Protein AF-A0A376KHL1-F1 (afdb_monomer)

Secondary structure (DSSP, 8-state):
----EEEEEETTEEEEEETT-S--HHHHHHHHH--S-S--GGG-HHHHHHHHHHHHHHHHHHHHTT-S-HHHHHHHHHHHHHHHH-SS---------------------------------

Foldseek 3Di:
DPQDWDWDADPVGIDTDGPPAPDDPVVVVCLVPPPPDPDDPQNVLVSVLVVLVVVLVVLVVCCVVVVDPVVVSVVSNVVSVVSNPDSGDPDNRPNPPDPDDDDDDDDDDDPDDDDDDDDDD

Structure (mmCIF, N/CA/C/O backbone):
data_AF-A0A376KHL1-F1
#
_entry.id   AF-A0A376KHL1-F1
#
loop_
_atom_site.group_PDB
_atom_site.id
_atom_site.type_symbol
_atom_site.label_atom_id
_atom_site.label_alt_id
_atom_site.label_comp_id
_atom_site.label_asym_id
_atom_site.label_entity_id
_atom_site.label_seq_id
_atom_site.pdbx_PDB_ins_code
_atom_site.Cartn_x
_atom_site.Cartn_y
_atom_site.Cartn_z
_atom_site.occupancy
_atom_site.B_iso_or_equiv
_atom_site.auth_seq_id
_atom_site.auth_comp_id
_atom_site.auth_asym_id
_atom_site.auth_atom_id
_atom_site.pdbx_PDB_model_num
ATOM 1 N N . MET A 1 1 ? -0.447 -23.351 -14.006 1.00 44.47 1 MET A N 1
ATOM 2 C CA . MET A 1 1 ? -0.531 -22.051 -13.313 1.00 44.47 1 MET A CA 1
ATOM 3 C C . MET A 1 1 ? -1.716 -21.318 -13.905 1.00 44.47 1 MET A C 1
ATOM 5 O O . MET A 1 1 ? -1.595 -20.758 -14.986 1.00 44.47 1 MET A O 1
ATOM 9 N N . SER A 1 2 ? -2.894 -21.454 -13.304 1.00 42.69 2 SER A N 1
ATOM 10 C CA . SER A 1 2 ? -4.090 -20.726 -13.727 1.00 42.69 2 SER A CA 1
ATOM 11 C C . SER A 1 2 ? -3.794 -19.241 -13.527 1.00 42.69 2 SER A C 1
ATOM 13 O O . SER A 1 2 ? -3.726 -18.783 -12.390 1.00 42.69 2 SER A O 1
ATOM 15 N N . ASN A 1 3 ? -3.513 -18.522 -14.617 1.00 63.12 3 ASN A N 1
ATOM 16 C CA . ASN A 1 3 ? -3.251 -17.083 -14.606 1.00 63.12 3 ASN A CA 1
ATOM 17 C C . ASN A 1 3 ? -4.553 -16.364 -14.250 1.00 63.12 3 ASN A C 1
ATOM 19 O O . ASN A 1 3 ? -5.278 -15.907 -15.129 1.00 63.12 3 ASN A O 1
ATOM 23 N N . ASN A 1 4 ? -4.881 -16.331 -12.963 1.00 85.75 4 ASN A N 1
ATOM 24 C CA . ASN A 1 4 ? -6.002 -15.557 -12.479 1.00 85.75 4 ASN A CA 1
ATOM 25 C C . ASN A 1 4 ? -5.619 -14.080 -12.618 1.00 85.75 4 ASN A C 1
ATOM 27 O O . ASN A 1 4 ? -4.607 -13.639 -12.069 1.00 85.75 4 ASN A O 1
ATOM 31 N N . ILE A 1 5 ? -6.381 -13.354 -13.424 1.00 89.44 5 ILE A N 1
ATOM 32 C CA . ILE A 1 5 ? -6.162 -11.946 -13.740 1.00 89.44 5 ILE A CA 1
ATOM 33 C C . ILE A 1 5 ? -7.349 -11.147 -13.223 1.00 89.44 5 ILE A C 1
ATOM 35 O O . ILE A 1 5 ? -8.494 -11.589 -13.292 1.00 89.44 5 ILE A O 1
ATOM 39 N N . ARG A 1 6 ? -7.072 -9.956 -12.706 1.00 93.44 6 ARG A N 1
ATOM 40 C CA . ARG A 1 6 ? -8.075 -8.970 -12.311 1.00 93.44 6 ARG A CA 1
ATOM 41 C C . ARG A 1 6 ? -7.911 -7.734 -13.182 1.00 93.44 6 ARG A C 1
ATOM 43 O O . ARG A 1 6 ? -6.789 -7.300 -13.440 1.00 93.44 6 ARG A O 1
ATOM 50 N N . ILE A 1 7 ? -9.022 -7.189 -13.658 1.00 93.19 7 ILE A N 1
ATOM 51 C CA . ILE A 1 7 ? -9.017 -5.980 -14.481 1.00 93.19 7 ILE A CA 1
ATOM 52 C C . ILE A 1 7 ? -9.132 -4.781 -13.542 1.00 93.19 7 ILE A C 1
ATOM 54 O O . ILE A 1 7 ? -10.058 -4.710 -12.739 1.00 93.19 7 ILE A O 1
ATOM 58 N N . GLU A 1 8 ? -8.177 -3.861 -13.629 1.00 92.50 8 GLU A N 1
ATOM 59 C CA . GLU A 1 8 ? -8.219 -2.573 -12.940 1.00 92.50 8 GLU A CA 1
ATOM 60 C C . GLU A 1 8 ? -8.307 -1.431 -13.954 1.00 92.50 8 GLU A C 1
ATOM 62 O O . GLU A 1 8 ? -7.771 -1.524 -15.059 1.00 92.50 8 GLU A O 1
ATOM 67 N N . GLU A 1 9 ? -8.946 -0.334 -13.558 1.00 93.12 9 GLU A N 1
ATOM 68 C CA . GLU A 1 9 ? -9.066 0.887 -14.349 1.00 93.12 9 GLU A CA 1
ATOM 69 C C . GLU A 1 9 ? -8.375 2.052 -13.633 1.00 93.12 9 GLU A C 1
ATOM 71 O O . GLU A 1 9 ? -8.547 2.250 -12.430 1.00 93.12 9 GLU A O 1
ATOM 76 N N . ASP A 1 10 ? -7.587 2.822 -14.381 1.00 92.00 10 ASP A N 1
ATOM 77 C CA . ASP A 1 10 ? -7.081 4.128 -13.967 1.00 92.00 10 ASP A CA 1
ATOM 78 C C . ASP A 1 10 ? -7.424 5.203 -15.007 1.00 92.00 10 ASP A C 1
ATOM 80 O O . ASP A 1 10 ? -8.096 4.945 -16.004 1.00 92.00 10 ASP A O 1
ATOM 84 N N . LEU A 1 11 ? -6.927 6.425 -14.802 1.00 90.75 11 LEU A N 1
ATOM 85 C CA . LEU A 1 11 ? -7.153 7.555 -15.710 1.00 90.75 11 LEU A CA 1
ATOM 86 C C . LEU A 1 11 ? -6.692 7.290 -17.160 1.00 90.75 11 LEU A C 1
ATOM 88 O O . LEU A 1 11 ? -7.144 7.959 -18.085 1.00 90.75 11 LEU A O 1
ATOM 92 N N . LEU A 1 12 ? -5.781 6.336 -17.371 1.00 90.06 12 LEU A N 1
ATOM 93 C CA . LEU A 1 12 ? -5.229 5.974 -18.678 1.00 90.06 12 LEU A CA 1
ATOM 94 C C . LEU A 1 12 ? -5.920 4.732 -19.277 1.00 90.06 12 LEU A C 1
ATOM 96 O O . LEU A 1 12 ? -5.430 4.177 -20.267 1.00 90.06 12 LEU A O 1
ATOM 100 N N . GLY A 1 13 ? -7.009 4.263 -18.664 1.00 92.06 13 GLY A N 1
ATOM 101 C CA . GLY A 1 13 ? -7.828 3.136 -19.106 1.00 92.06 13 GLY A CA 1
ATOM 102 C C . GLY A 1 13 ? -7.579 1.831 -18.346 1.00 92.06 13 GLY A C 1
ATOM 103 O O . GLY A 1 13 ? -6.865 1.773 -17.345 1.00 92.06 13 GLY A O 1
ATOM 104 N N . THR A 1 14 ? -8.176 0.752 -18.848 1.00 93.44 14 THR A N 1
ATOM 105 C CA . THR A 1 14 ? -8.181 -0.566 -18.200 1.00 93.44 14 THR A CA 1
ATOM 106 C C . THR A 1 14 ? -6.907 -1.371 -18.457 1.00 93.44 14 THR A C 1
ATOM 108 O O . THR A 1 14 ? -6.367 -1.364 -19.569 1.00 93.44 14 THR A O 1
ATOM 111 N N . ARG A 1 15 ? -6.457 -2.140 -17.462 1.00 91.25 15 ARG A N 1
ATOM 112 C CA . ARG A 1 15 ? -5.327 -3.076 -17.558 1.00 91.25 15 ARG A CA 1
ATOM 113 C C . ARG A 1 15 ? -5.585 -4.372 -16.799 1.00 91.25 15 ARG A C 1
ATOM 115 O O . ARG A 1 15 ? -6.271 -4.391 -15.783 1.00 91.25 15 ARG A O 1
ATOM 122 N N . GLU A 1 16 ? -4.964 -5.444 -17.280 1.00 92.06 16 GLU A N 1
ATOM 123 C CA . GLU A 1 16 ? -4.940 -6.746 -16.615 1.00 92.06 16 GLU A CA 1
ATOM 124 C C . GLU A 1 16 ? -3.792 -6.801 -15.603 1.00 92.06 16 GLU A C 1
ATOM 126 O O . GLU A 1 16 ? -2.621 -6.638 -15.953 1.00 92.06 16 GLU A O 1
ATOM 131 N N . VAL A 1 17 ? -4.126 -7.051 -14.342 1.00 88.75 17 VAL A N 1
ATOM 132 C CA . VAL A 1 17 ? -3.178 -7.214 -13.239 1.00 88.75 17 VAL A CA 1
ATOM 133 C C . VAL A 1 17 ? -3.255 -8.665 -12.748 1.00 88.75 17 VAL A C 1
ATOM 135 O O . VAL A 1 17 ? -4.354 -9.212 -12.657 1.00 88.75 17 VAL A O 1
ATOM 138 N N . PRO A 1 18 ? -2.131 -9.330 -12.425 1.00 90.06 18 PRO A N 1
ATOM 139 C CA . PRO A 1 18 ? -2.177 -10.651 -11.798 1.00 90.06 18 PRO A CA 1
ATOM 140 C C . PRO A 1 18 ? -2.973 -10.614 -10.484 1.00 90.06 18 PRO A C 1
ATOM 142 O O . PRO A 1 18 ? -2.828 -9.682 -9.692 1.00 90.06 18 PRO A O 1
ATOM 145 N N . ALA A 1 19 ? -3.837 -11.601 -10.249 1.00 88.00 19 ALA A N 1
ATOM 146 C CA . ALA A 1 19 ? -4.701 -11.613 -9.068 1.00 88.00 19 ALA A CA 1
ATOM 147 C C . ALA A 1 19 ? -3.939 -11.872 -7.757 1.00 88.00 19 ALA A C 1
ATOM 149 O O . ALA A 1 19 ? -4.399 -11.484 -6.689 1.00 88.00 19 ALA A O 1
ATOM 150 N N . ASP A 1 20 ? -2.772 -12.503 -7.848 1.00 86.62 20 ASP A N 1
ATOM 151 C CA . ASP A 1 20 ? -1.842 -12.782 -6.754 1.00 86.62 20 ASP A CA 1
ATOM 152 C C . ASP A 1 20 ? -0.893 -11.610 -6.447 1.00 86.62 20 ASP A C 1
ATOM 154 O O . ASP A 1 20 ? -0.192 -11.613 -5.434 1.00 86.62 20 ASP A O 1
ATOM 158 N N . ALA A 1 21 ? -0.861 -10.589 -7.306 1.00 82.56 21 ALA A N 1
ATOM 159 C CA . ALA A 1 21 ? -0.033 -9.416 -7.102 1.00 82.56 21 ALA A CA 1
ATOM 160 C C . ALA A 1 21 ? -0.652 -8.454 -6.076 1.00 82.56 21 ALA A C 1
ATOM 162 O O . ALA A 1 21 ? -1.761 -7.954 -6.258 1.00 82.56 21 ALA A O 1
ATOM 163 N N . TYR A 1 22 ? 0.132 -8.088 -5.056 1.00 84.12 22 TYR A N 1
ATOM 164 C CA . TYR A 1 22 ? -0.232 -7.039 -4.089 1.00 84.12 22 TYR A CA 1
ATOM 165 C C . TYR A 1 22 ? -0.270 -5.624 -4.688 1.00 84.12 22 TYR A C 1
ATOM 167 O O . TYR A 1 22 ? -0.743 -4.691 -4.042 1.00 84.12 22 TYR A O 1
ATOM 175 N N . TYR A 1 23 ? 0.264 -5.433 -5.896 1.00 87.44 23 TYR A N 1
ATOM 176 C CA . TYR A 1 23 ? 0.283 -4.140 -6.569 1.00 87.44 23 TYR A CA 1
ATOM 177 C C . TYR A 1 23 ? -0.897 -3.971 -7.530 1.00 87.44 23 TYR A C 1
ATOM 179 O O . TYR A 1 23 ? -1.477 -4.948 -8.004 1.00 87.44 23 TYR A O 1
ATOM 187 N N . GLY A 1 24 ? -1.227 -2.716 -7.837 1.00 89.69 24 GLY A N 1
ATOM 188 C CA . GLY A 1 24 ? -2.270 -2.346 -8.798 1.00 89.69 24 GLY A CA 1
ATOM 189 C C . GLY A 1 24 ? -1.728 -1.821 -10.129 1.00 89.69 24 GLY A C 1
ATOM 190 O O . GLY A 1 24 ? -0.522 -1.815 -10.393 1.00 89.69 24 GLY A O 1
ATOM 191 N N . VAL A 1 25 ? -2.633 -1.312 -10.956 1.00 92.31 25 VAL A N 1
ATOM 192 C CA . VAL A 1 25 ? -2.412 -0.796 -12.310 1.00 92.31 25 VAL A CA 1
ATOM 193 C C . VAL A 1 25 ? -1.368 0.312 -12.353 1.00 92.31 25 VAL A C 1
ATOM 195 O O . VAL A 1 25 ? -0.518 0.318 -13.238 1.00 92.31 25 VAL A O 1
ATOM 198 N N . HIS A 1 26 ? -1.342 1.194 -11.354 1.00 90.06 26 HIS A N 1
ATOM 199 C CA . HIS A 1 26 ? -0.357 2.273 -11.279 1.00 90.06 26 HIS A CA 1
ATOM 200 C C . HIS A 1 26 ? 1.076 1.734 -11.181 1.00 90.06 26 HIS A C 1
ATOM 202 O O . HIS A 1 26 ? 1.978 2.205 -11.873 1.00 90.06 26 HIS A O 1
ATOM 208 N N . THR A 1 27 ? 1.291 0.705 -10.358 1.00 88.50 27 THR A N 1
ATOM 209 C CA . THR A 1 27 ? 2.596 0.047 -10.242 1.00 88.50 27 THR A CA 1
ATOM 210 C C . THR A 1 27 ? 2.914 -0.761 -11.493 1.00 88.50 27 THR A C 1
ATOM 212 O O . THR A 1 27 ? 4.053 -0.729 -11.948 1.00 88.50 27 THR A O 1
ATOM 215 N N . LEU A 1 28 ? 1.923 -1.433 -12.091 1.00 88.44 28 LEU A N 1
ATOM 216 C CA . LEU A 1 28 ? 2.103 -2.136 -13.362 1.00 88.44 28 LEU A CA 1
ATOM 217 C C . LEU A 1 28 ? 2.603 -1.179 -14.454 1.00 88.44 28 LEU A C 1
ATOM 219 O O . LEU A 1 28 ? 3.614 -1.452 -15.096 1.00 88.44 28 LEU A O 1
ATOM 223 N N . ARG A 1 29 ? 1.965 -0.014 -14.599 1.00 89.38 29 ARG A N 1
ATOM 224 C CA . ARG A 1 29 ? 2.395 1.021 -15.545 1.00 89.38 29 ARG A CA 1
ATOM 225 C C . ARG A 1 29 ? 3.776 1.572 -15.214 1.00 89.38 29 ARG A C 1
ATOM 227 O O . ARG A 1 29 ? 4.550 1.836 -16.126 1.00 89.38 29 ARG A O 1
ATOM 234 N N . ALA A 1 30 ? 4.111 1.734 -13.934 1.00 86.25 30 ALA A N 1
ATOM 235 C CA . ALA A 1 30 ? 5.451 2.155 -13.538 1.00 86.25 30 ALA A CA 1
ATOM 236 C C . ALA A 1 30 ? 6.518 1.130 -13.963 1.00 86.25 30 ALA A C 1
ATOM 238 O O . ALA A 1 30 ? 7.559 1.521 -14.485 1.00 86.25 30 ALA A O 1
ATOM 239 N N . ILE A 1 31 ? 6.240 -0.169 -13.807 1.00 84.81 31 ILE A N 1
ATOM 240 C CA . ILE A 1 31 ? 7.127 -1.249 -14.266 1.00 84.81 31 ILE A CA 1
ATOM 241 C C . ILE A 1 31 ? 7.287 -1.209 -15.792 1.00 84.81 31 ILE A C 1
ATOM 243 O O . ILE A 1 31 ? 8.402 -1.339 -16.289 1.00 84.81 31 ILE A O 1
ATOM 247 N N . GLU A 1 32 ? 6.198 -1.014 -16.537 1.00 84.62 32 GLU A N 1
ATOM 248 C CA . GLU A 1 32 ? 6.227 -0.951 -18.006 1.00 84.62 32 GLU A CA 1
ATOM 249 C C . GLU A 1 32 ? 6.959 0.294 -18.537 1.00 84.62 32 GLU A C 1
ATOM 251 O O . GLU A 1 32 ? 7.678 0.206 -19.532 1.00 84.62 32 GLU A O 1
ATOM 256 N N . ASN A 1 33 ? 6.803 1.442 -17.872 1.00 85.19 33 ASN A N 1
ATOM 257 C CA . ASN A 1 33 ? 7.33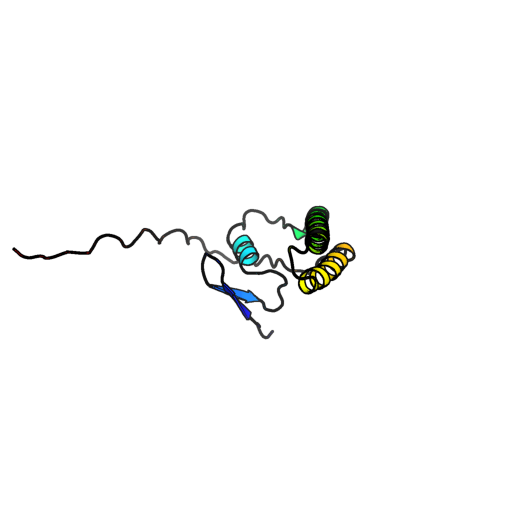9 2.724 -18.335 1.00 85.19 33 ASN A CA 1
ATOM 258 C C . ASN A 1 33 ? 8.789 2.983 -17.896 1.00 85.19 33 ASN A C 1
ATOM 260 O O . ASN A 1 33 ? 9.539 3.621 -18.634 1.00 85.19 33 ASN A O 1
ATOM 264 N N . PHE A 1 34 ? 9.202 2.518 -16.712 1.00 79.31 34 PHE A N 1
ATOM 265 C CA . PHE A 1 34 ? 10.489 2.881 -16.099 1.00 79.31 34 PHE A CA 1
ATOM 266 C C . PHE A 1 34 ? 11.481 1.715 -16.037 1.00 79.31 34 PHE A C 1
ATOM 268 O O . PHE A 1 34 ? 12.113 1.461 -15.013 1.00 79.31 34 PHE A O 1
ATOM 275 N N . TYR A 1 35 ? 11.683 1.033 -17.164 1.00 71.44 35 TYR A N 1
ATOM 276 C CA . TYR A 1 35 ? 12.654 -0.061 -17.290 1.00 71.44 35 TYR A CA 1
ATOM 277 C C . TYR A 1 35 ? 14.077 0.446 -17.611 1.00 71.44 35 TYR A C 1
ATOM 279 O O . TYR A 1 35 ? 14.696 0.039 -18.593 1.00 71.44 35 TYR A O 1
ATOM 287 N N . ILE A 1 36 ? 14.573 1.404 -16.821 1.00 72.12 36 ILE A N 1
ATOM 288 C CA . ILE A 1 36 ? 15.833 2.122 -17.102 1.00 72.12 36 ILE A CA 1
ATOM 289 C C . ILE A 1 36 ? 17.034 1.445 -16.425 1.00 72.12 36 ILE A C 1
ATOM 291 O O . ILE A 1 36 ? 18.107 1.361 -17.017 1.00 72.12 36 ILE A O 1
ATOM 295 N N . SER A 1 37 ? 16.865 0.945 -15.198 1.00 68.31 37 SER A N 1
ATOM 296 C CA . SER A 1 37 ? 17.924 0.293 -14.421 1.00 68.31 37 SER A CA 1
ATOM 297 C C . SER A 1 37 ? 17.476 -1.076 -13.900 1.00 68.31 37 SER A C 1
ATOM 299 O O . SER A 1 37 ? 16.287 -1.356 -13.771 1.00 68.31 37 SER A O 1
ATOM 301 N N . ASN A 1 38 ? 18.446 -1.945 -13.597 1.00 67.81 38 ASN A N 1
ATOM 302 C CA . ASN A 1 38 ? 18.182 -3.254 -12.985 1.00 67.81 38 ASN A CA 1
ATOM 303 C C . ASN A 1 38 ? 17.948 -3.173 -11.466 1.00 67.81 38 ASN A C 1
ATOM 305 O O . ASN A 1 38 ? 17.632 -4.195 -10.860 1.00 67.81 38 ASN A O 1
ATOM 309 N N . ASN A 1 39 ? 18.101 -1.988 -10.865 1.00 70.50 39 ASN A N 1
ATOM 310 C CA . ASN A 1 39 ? 17.885 -1.774 -9.439 1.00 70.50 39 ASN A CA 1
ATOM 311 C C . ASN A 1 39 ? 16.393 -1.579 -9.181 1.00 70.50 39 ASN A C 1
ATOM 313 O O . ASN A 1 39 ? 15.750 -0.721 -9.788 1.00 70.50 39 ASN A O 1
ATOM 317 N N . LYS A 1 40 ? 15.840 -2.357 -8.258 1.00 73.50 40 LYS A N 1
ATOM 318 C CA . LYS A 1 40 ? 14.438 -2.278 -7.859 1.00 73.50 40 LYS A CA 1
ATOM 319 C C . LYS A 1 40 ? 14.310 -1.570 -6.522 1.00 73.50 40 LYS A C 1
ATOM 321 O O . LYS A 1 40 ? 15.186 -1.639 -5.668 1.00 73.50 40 LYS A O 1
ATOM 326 N N . ILE A 1 41 ? 13.139 -0.985 -6.285 1.00 74.88 41 ILE A N 1
ATOM 327 C CA . ILE A 1 41 ? 12.782 -0.439 -4.967 1.00 74.88 41 ILE A CA 1
ATOM 328 C C . ILE A 1 41 ? 12.851 -1.530 -3.881 1.00 74.88 41 ILE A C 1
ATOM 330 O O . ILE A 1 41 ? 13.205 -1.247 -2.742 1.00 74.88 41 ILE A O 1
ATOM 334 N N . SER A 1 42 ? 12.582 -2.792 -4.241 1.00 73.56 42 SER A N 1
ATOM 335 C CA . SER A 1 42 ? 12.730 -3.943 -3.341 1.00 73.56 42 SER A CA 1
ATOM 336 C C . SER A 1 42 ? 14.159 -4.173 -2.847 1.00 73.56 42 SER A C 1
ATOM 338 O O . SER A 1 42 ? 14.336 -4.837 -1.829 1.00 73.56 42 SER A O 1
ATOM 340 N N . ASP A 1 43 ? 15.157 -3.647 -3.556 1.00 78.44 43 ASP A N 1
ATOM 341 C CA . ASP A 1 43 ? 16.571 -3.824 -3.221 1.00 78.44 43 ASP A CA 1
ATOM 342 C C . ASP A 1 43 ? 17.025 -2.817 -2.149 1.00 78.44 43 ASP A C 1
ATOM 344 O O . ASP A 1 43 ? 18.106 -2.964 -1.587 1.00 78.44 43 ASP A O 1
ATOM 348 N N . ILE A 1 44 ? 16.178 -1.827 -1.829 1.00 83.50 44 ILE A N 1
ATOM 349 C CA . ILE A 1 44 ? 16.401 -0.804 -0.800 1.00 83.50 44 ILE A CA 1
ATOM 350 C C . ILE A 1 44 ? 15.326 -0.970 0.296 1.00 83.50 44 ILE A C 1
ATOM 352 O O . ILE A 1 44 ? 14.334 -0.230 0.328 1.00 83.50 44 ILE A O 1
ATOM 356 N N . PRO A 1 45 ? 15.458 -1.970 1.188 1.00 81.25 45 PRO A N 1
ATOM 357 C CA . PRO A 1 45 ? 14.418 -2.313 2.159 1.00 81.25 45 PRO A CA 1
ATOM 358 C C . PRO A 1 45 ? 14.116 -1.179 3.149 1.00 81.25 45 PRO A C 1
ATOM 360 O O . PRO A 1 45 ? 12.981 -1.051 3.611 1.00 81.25 45 PRO A O 1
ATOM 363 N N . GLU A 1 46 ? 15.092 -0.326 3.453 1.00 85.69 46 GLU A N 1
ATOM 364 C CA . GLU A 1 46 ? 14.933 0.848 4.314 1.00 85.69 46 GLU A CA 1
ATOM 365 C C . GLU A 1 46 ? 13.969 1.866 3.697 1.00 85.69 46 GLU A C 1
ATOM 367 O O . GLU A 1 46 ? 13.140 2.437 4.406 1.00 85.69 46 GLU A O 1
ATOM 372 N N . PHE A 1 47 ? 14.012 2.043 2.372 1.00 85.00 47 PHE A N 1
ATOM 373 C CA . PHE A 1 47 ? 13.109 2.950 1.665 1.00 85.00 47 PHE A CA 1
ATOM 374 C C . PHE A 1 47 ? 11.663 2.449 1.727 1.00 85.00 47 PHE A C 1
ATOM 376 O O . PHE A 1 47 ? 10.749 3.207 2.055 1.00 85.00 47 PHE A O 1
ATOM 383 N N . VAL A 1 48 ? 11.454 1.148 1.501 1.00 84.19 48 VAL A N 1
ATOM 384 C CA . VAL A 1 48 ? 10.129 0.519 1.628 1.00 84.19 48 VAL A CA 1
ATOM 385 C C . VAL A 1 48 ? 9.599 0.658 3.057 1.00 84.19 48 VAL A C 1
ATOM 387 O O . VAL A 1 48 ? 8.447 1.049 3.250 1.00 84.19 48 VAL A O 1
ATOM 390 N N . ARG A 1 49 ? 10.441 0.415 4.069 1.00 86.44 49 ARG A N 1
ATOM 391 C CA . ARG A 1 49 ? 10.073 0.597 5.483 1.00 86.44 49 ARG A CA 1
ATOM 392 C C . ARG A 1 49 ? 9.678 2.035 5.790 1.00 86.44 49 ARG A C 1
ATOM 394 O O . ARG A 1 49 ? 8.633 2.241 6.401 1.00 86.44 49 ARG A O 1
ATOM 401 N N . GLY A 1 50 ? 10.459 3.013 5.333 1.00 89.94 50 GLY A N 1
ATOM 402 C CA . GLY A 1 50 ? 10.149 4.432 5.511 1.00 89.94 50 GLY A CA 1
ATOM 403 C C . GLY A 1 50 ? 8.780 4.797 4.934 1.00 89.94 50 GLY A C 1
ATOM 404 O O . GLY A 1 50 ? 7.952 5.387 5.626 1.00 89.94 50 GLY A O 1
ATOM 405 N N . MET A 1 51 ? 8.488 4.353 3.708 1.00 89.62 51 MET A N 1
ATOM 406 C CA . MET A 1 51 ? 7.189 4.580 3.063 1.00 89.62 51 MET A CA 1
ATOM 407 C C . MET A 1 51 ? 6.024 3.975 3.857 1.00 89.62 51 MET A C 1
ATOM 409 O O . MET A 1 51 ? 4.983 4.615 4.026 1.00 89.62 51 MET A O 1
ATOM 413 N N . VAL A 1 52 ? 6.198 2.761 4.383 1.00 90.56 52 VAL A N 1
ATOM 414 C CA . VAL A 1 52 ? 5.172 2.082 5.188 1.00 90.56 52 VAL A CA 1
ATOM 415 C C . VAL A 1 52 ? 4.971 2.779 6.532 1.00 90.56 52 VAL A C 1
ATOM 417 O O . VAL A 1 52 ? 3.829 2.962 6.949 1.00 90.56 52 VAL A O 1
ATOM 420 N N . MET A 1 53 ? 6.041 3.235 7.191 1.00 92.31 53 MET A N 1
ATOM 421 C CA . MET A 1 53 ? 5.939 4.013 8.432 1.00 92.31 53 MET A CA 1
ATOM 422 C C . MET A 1 53 ? 5.147 5.306 8.220 1.00 92.31 53 MET A C 1
ATOM 424 O O . MET A 1 53 ? 4.241 5.600 9.000 1.00 92.31 53 MET A O 1
ATOM 428 N N . VAL A 1 54 ? 5.423 6.038 7.135 1.00 94.00 54 VAL A N 1
ATOM 429 C CA . VAL A 1 54 ? 4.683 7.259 6.778 1.00 94.00 54 VAL A CA 1
ATOM 430 C C . VAL A 1 54 ? 3.205 6.948 6.530 1.00 94.00 54 VAL A C 1
ATOM 432 O O . VAL A 1 54 ? 2.332 7.649 7.041 1.00 94.00 54 VAL A O 1
ATOM 435 N N . LYS A 1 55 ? 2.894 5.869 5.800 1.00 92.06 55 LYS A N 1
ATOM 436 C CA . LYS A 1 55 ? 1.502 5.455 5.558 1.00 92.06 55 LYS A CA 1
ATOM 437 C C . LYS A 1 55 ? 0.786 5.021 6.834 1.00 92.06 55 LYS A C 1
ATOM 439 O O . LYS A 1 55 ? -0.371 5.395 7.015 1.00 92.06 55 LYS A O 1
ATOM 444 N N . LYS A 1 56 ? 1.465 4.312 7.738 1.00 91.81 56 LYS A N 1
ATOM 445 C CA . LYS A 1 56 ? 0.921 3.951 9.051 1.00 91.81 56 LYS A CA 1
ATOM 446 C C . LYS A 1 56 ? 0.605 5.201 9.872 1.00 91.81 56 LYS A C 1
ATOM 448 O O . LYS A 1 56 ? -0.502 5.315 10.387 1.00 91.81 56 LYS A O 1
ATOM 453 N N . ALA A 1 57 ? 1.540 6.147 9.955 1.00 92.75 57 ALA A N 1
ATOM 454 C CA . ALA A 1 57 ? 1.343 7.412 10.661 1.00 92.75 57 ALA A CA 1
ATOM 455 C C . ALA A 1 57 ? 0.151 8.198 10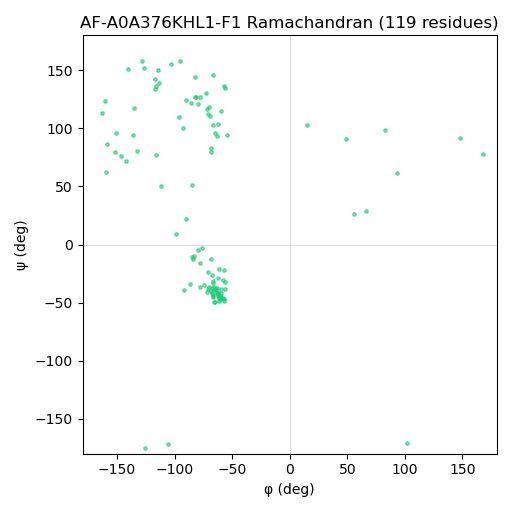.096 1.00 92.75 57 ALA A C 1
ATOM 457 O O . ALA A 1 57 ? -0.725 8.608 10.854 1.00 92.75 57 ALA A O 1
ATOM 458 N N . ALA A 1 58 ? 0.056 8.315 8.768 1.00 93.00 58 ALA A N 1
ATOM 459 C CA . ALA A 1 58 ? -1.073 8.963 8.106 1.00 93.00 58 ALA A CA 1
ATOM 460 C C . ALA A 1 58 ? -2.406 8.245 8.380 1.00 93.00 58 ALA A C 1
ATOM 462 O O . ALA A 1 58 ? -3.410 8.898 8.645 1.00 93.00 58 ALA A O 1
ATOM 463 N N . ALA A 1 59 ? -2.433 6.908 8.362 1.00 91.12 59 ALA A N 1
ATOM 464 C CA . ALA A 1 59 ? -3.636 6.136 8.673 1.00 91.12 59 ALA A CA 1
ATOM 465 C C . ALA A 1 59 ? -4.079 6.309 10.137 1.00 91.12 59 ALA A C 1
ATOM 467 O O . ALA A 1 59 ? -5.278 6.403 10.397 1.00 91.12 59 ALA A O 1
ATOM 468 N N . MET A 1 60 ? -3.136 6.383 11.084 1.00 91.00 60 MET A N 1
ATOM 469 C CA . MET A 1 60 ? -3.434 6.663 12.495 1.00 91.00 60 MET A CA 1
ATOM 470 C C . MET A 1 60 ? -3.994 8.076 12.676 1.00 91.00 60 MET A C 1
ATOM 472 O O . MET A 1 60 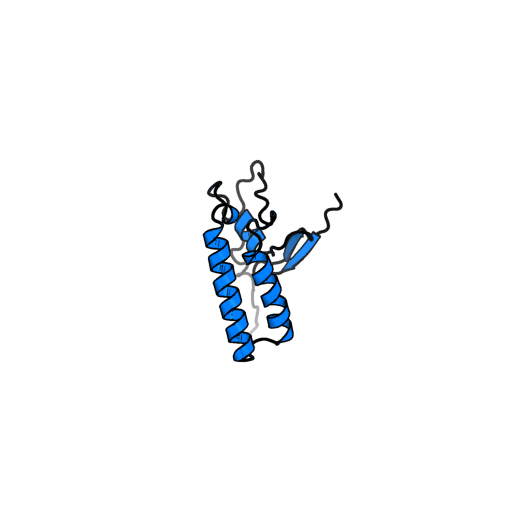? -5.063 8.223 13.264 1.00 91.00 60 MET A O 1
ATOM 476 N N . ALA A 1 61 ? -3.336 9.085 12.099 1.00 93.12 61 ALA A N 1
ATOM 477 C CA . ALA A 1 61 ? -3.794 10.471 12.158 1.00 93.12 61 ALA A CA 1
ATOM 478 C C . ALA A 1 61 ? -5.186 10.637 11.522 1.00 93.12 61 ALA A C 1
ATOM 480 O O . ALA A 1 61 ? -6.083 11.226 12.115 1.00 93.12 61 ALA A O 1
ATOM 481 N N . ASN A 1 62 ? -5.416 10.036 10.351 1.00 92.81 62 ASN A N 1
ATOM 482 C CA . ASN A 1 62 ? -6.713 10.087 9.673 1.00 92.81 62 ASN A CA 1
ATOM 483 C C . ASN A 1 62 ? -7.820 9.350 10.439 1.00 92.81 62 ASN A C 1
ATOM 485 O O . ASN A 1 62 ? -8.983 9.745 10.380 1.00 92.81 62 ASN A O 1
ATOM 489 N N . LYS A 1 63 ? -7.480 8.282 11.169 1.00 90.31 63 LYS A N 1
ATOM 490 C CA . LYS A 1 6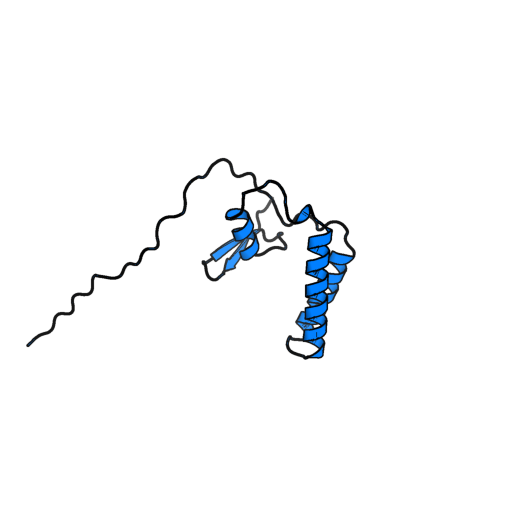3 ? -8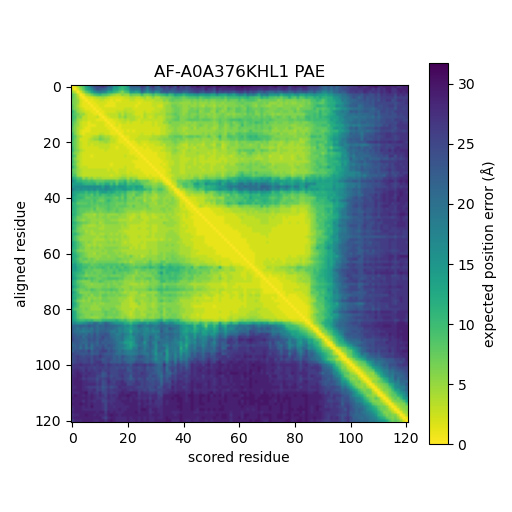.423 7.582 12.050 1.00 90.31 63 LYS A CA 1
ATOM 491 C C . LYS A 1 63 ? -8.839 8.455 13.232 1.00 90.31 63 LYS A C 1
ATOM 493 O O . LYS A 1 63 ? -10.013 8.446 13.596 1.00 90.31 63 LYS A O 1
ATOM 498 N N . GLU A 1 64 ? -7.886 9.170 13.823 1.00 91.81 64 GLU A N 1
ATOM 499 C CA . GLU A 1 64 ? -8.119 10.089 14.940 1.00 91.81 64 GLU A CA 1
ATOM 500 C C . GLU A 1 64 ? -8.971 11.286 14.506 1.00 91.81 64 GLU A C 1
ATOM 502 O O . GLU A 1 64 ? -9.979 11.585 15.142 1.00 91.81 64 GLU A O 1
ATOM 507 N N . LEU A 1 65 ? -8.648 11.874 13.351 1.00 93.19 65 LEU A N 1
ATOM 508 C CA . LEU A 1 65 ? -9.400 12.971 12.733 1.00 93.19 65 LEU A CA 1
ATOM 509 C C . LEU A 1 65 ? -10.703 12.524 12.044 1.00 93.19 65 LEU A C 1
ATOM 511 O O . LEU A 1 65 ? -11.432 13.359 11.519 1.00 93.19 65 LEU A O 1
ATOM 515 N N . GLN A 1 66 ? -10.993 11.218 12.021 1.00 90.62 66 GLN A N 1
ATOM 516 C CA . GLN A 1 66 ? -12.177 10.616 11.391 1.00 90.62 66 GLN A CA 1
ATOM 517 C C . GLN A 1 66 ? -12.348 10.956 9.896 1.00 90.62 66 GLN A C 1
ATOM 519 O O . GLN A 1 66 ? -13.455 10.903 9.364 1.00 90.62 66 GLN A O 1
ATOM 524 N N . THR A 1 67 ? -11.253 11.257 9.195 1.00 91.50 67 THR A N 1
ATOM 525 C CA .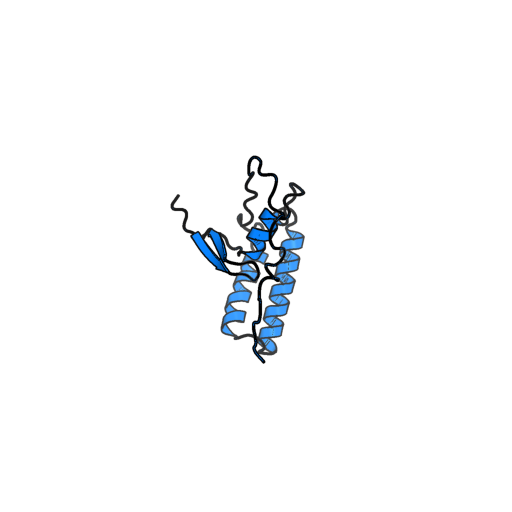 THR A 1 67 ? -11.258 11.593 7.759 1.00 91.50 67 THR A CA 1
ATOM 526 C C . THR A 1 67 ? -11.381 10.363 6.862 1.00 91.50 67 THR A C 1
ATOM 528 O O . THR A 1 67 ? -11.713 10.482 5.685 1.00 91.50 67 THR A O 1
ATOM 531 N N . ILE A 1 68 ? -11.140 9.170 7.414 1.00 88.69 68 ILE A N 1
ATOM 532 C CA . ILE A 1 68 ? -11.383 7.880 6.763 1.00 88.69 68 ILE A CA 1
ATOM 533 C C . ILE A 1 68 ? -12.254 6.988 7.656 1.00 88.69 68 ILE A C 1
ATOM 535 O O . ILE A 1 68 ? -12.179 7.088 8.887 1.00 88.69 68 ILE A O 1
ATOM 539 N N . PRO A 1 69 ? -13.043 6.061 7.080 1.00 90.69 69 PRO A N 1
ATOM 540 C CA . PRO A 1 69 ? -13.799 5.099 7.868 1.00 90.69 69 PRO A CA 1
ATOM 541 C C . PRO A 1 69 ? -12.882 4.303 8.799 1.00 90.69 69 PRO A C 1
ATOM 543 O O . PRO A 1 69 ? -11.841 3.782 8.386 1.00 90.69 69 PRO A O 1
ATOM 546 N N . LYS A 1 70 ? -13.298 4.147 10.060 1.00 87.31 70 LYS A N 1
ATOM 547 C CA . LYS A 1 70 ? -12.527 3.398 11.066 1.00 87.31 70 LYS A CA 1
ATOM 548 C C . LYS A 1 70 ? -12.236 1.962 10.622 1.00 87.31 70 LYS A C 1
ATOM 550 O O . LYS A 1 70 ? -11.175 1.443 10.949 1.00 87.31 70 LYS A O 1
ATOM 555 N N . SER A 1 71 ? -13.131 1.340 9.852 1.00 89.38 71 SER A N 1
ATOM 556 C CA . SER A 1 71 ? -12.931 0.012 9.257 1.00 89.38 71 SER A CA 1
ATOM 557 C C . SER A 1 71 ? -11.724 -0.032 8.314 1.00 89.38 71 SER A C 1
ATOM 559 O O . SER A 1 71 ? -10.885 -0.919 8.439 1.00 89.38 71 SER A O 1
ATOM 561 N N . VAL A 1 72 ? -11.584 0.963 7.434 1.00 88.94 72 VAL A N 1
ATOM 562 C CA . VAL A 1 72 ? -10.462 1.083 6.486 1.00 88.94 72 VAL A CA 1
ATOM 563 C C . VAL A 1 72 ? -9.150 1.333 7.225 1.00 88.94 72 VAL A C 1
ATOM 565 O O . VAL A 1 72 ? -8.136 0.698 6.926 1.00 88.94 72 VAL A O 1
ATOM 568 N N . ALA A 1 73 ? -9.170 2.209 8.233 1.00 85.69 73 ALA A N 1
ATOM 569 C CA . ALA A 1 73 ? -8.001 2.442 9.075 1.00 85.69 73 ALA A CA 1
ATOM 570 C C . ALA A 1 73 ? -7.582 1.164 9.822 1.00 85.69 73 ALA A C 1
ATOM 572 O O . ALA A 1 73 ? -6.409 0.799 9.823 1.00 85.69 73 ALA A O 1
ATOM 573 N N . ASN A 1 74 ? -8.541 0.448 10.413 1.00 87.62 74 ASN A N 1
ATOM 574 C CA . ASN A 1 74 ? -8.286 -0.781 11.164 1.00 87.62 74 ASN A CA 1
ATOM 575 C C . ASN A 1 74 ? -7.811 -1.943 10.283 1.00 87.62 74 ASN A C 1
ATOM 577 O O . ASN A 1 74 ? -7.107 -2.804 10.792 1.00 87.62 74 ASN A O 1
ATOM 581 N N . ALA A 1 75 ? -8.152 -1.967 8.992 1.00 88.50 75 ALA A N 1
ATOM 582 C CA . ALA A 1 75 ? -7.598 -2.931 8.041 1.00 88.50 75 ALA A CA 1
ATOM 583 C C . ALA A 1 75 ? -6.178 -2.544 7.584 1.00 88.50 75 ALA A C 1
ATOM 585 O O . ALA A 1 75 ? -5.312 -3.402 7.427 1.00 88.50 75 ALA A O 1
ATOM 586 N N . SER A 1 76 ? -5.917 -1.243 7.416 1.00 86.88 76 SER A N 1
ATOM 587 C CA . SER A 1 76 ? -4.620 -0.730 6.954 1.00 86.88 76 SER A CA 1
ATOM 588 C C . SER A 1 76 ? -3.500 -0.884 7.990 1.00 86.88 76 SER A C 1
ATOM 590 O O . SER A 1 76 ? -2.356 -1.150 7.621 1.00 86.88 76 SER A O 1
ATOM 592 N N . LEU A 1 77 ? -3.799 -0.711 9.285 1.00 89.69 77 LEU A N 1
ATOM 593 C CA . LEU A 1 77 ? -2.780 -0.727 10.346 1.00 89.69 77 LEU A CA 1
ATOM 594 C C . LEU A 1 77 ? -2.093 -2.099 10.516 1.00 89.69 77 LEU A C 1
ATOM 596 O O . LEU A 1 77 ? -0.861 -2.120 10.480 1.00 89.69 77 LEU A O 1
ATOM 600 N N . PRO A 1 78 ? -2.817 -3.235 10.621 1.00 88.94 78 PRO A N 1
ATOM 601 C CA . PRO A 1 78 ? -2.204 -4.562 10.676 1.00 88.94 78 PRO A CA 1
ATOM 602 C C . PRO A 1 78 ? -1.372 -4.885 9.436 1.00 88.94 78 PRO A C 1
ATOM 604 O O . PRO A 1 78 ? -0.290 -5.445 9.573 1.00 88.94 78 PRO A O 1
ATOM 607 N N . ALA A 1 79 ? -1.826 -4.479 8.244 1.00 86.75 79 ALA A N 1
ATOM 608 C CA . ALA A 1 79 ? -1.073 -4.673 7.007 1.00 86.75 79 ALA A CA 1
ATOM 609 C C . ALA A 1 79 ? 0.258 -3.901 7.027 1.00 86.75 79 ALA A C 1
ATOM 611 O O . ALA A 1 79 ? 1.302 -4.439 6.662 1.00 86.75 79 ALA A O 1
ATOM 612 N N . CYS A 1 80 ? 0.255 -2.657 7.519 1.00 87.44 80 CYS A N 1
ATOM 613 C CA . CYS A 1 80 ? 1.492 -1.899 7.710 1.00 87.44 80 CYS A CA 1
ATOM 614 C C . CYS A 1 80 ? 2.418 -2.581 8.730 1.00 87.44 80 CYS A C 1
ATOM 616 O O . CYS A 1 80 ? 3.623 -2.667 8.504 1.00 87.44 80 CYS A O 1
ATOM 618 N N . ASP A 1 81 ? 1.870 -3.090 9.835 1.00 89.06 81 ASP A N 1
ATOM 619 C CA . ASP A 1 81 ? 2.649 -3.793 10.859 1.00 89.06 81 ASP A CA 1
ATOM 620 C C . ASP A 1 81 ? 3.243 -5.107 10.359 1.00 89.06 81 ASP A C 1
ATOM 622 O O . ASP A 1 81 ? 4.378 -5.436 10.706 1.00 89.06 81 ASP A O 1
ATOM 626 N N . GLU A 1 82 ? 2.518 -5.838 9.519 1.00 86.88 82 GLU A N 1
ATOM 627 C CA . GLU A 1 82 ? 3.022 -7.038 8.865 1.00 86.88 82 GLU A CA 1
ATOM 628 C C . GLU A 1 82 ? 4.230 -6.713 7.982 1.00 86.88 82 GLU A C 1
ATOM 630 O O . GLU A 1 82 ? 5.276 -7.351 8.118 1.00 86.88 82 GLU A O 1
ATOM 635 N N . VAL A 1 83 ? 4.145 -5.660 7.164 1.00 83.56 83 VAL A N 1
ATOM 636 C CA . VAL A 1 83 ? 5.256 -5.235 6.297 1.00 83.56 83 VAL A CA 1
ATOM 637 C C . VAL A 1 83 ? 6.455 -4.721 7.106 1.00 83.56 83 VAL A C 1
ATOM 639 O O . VAL A 1 83 ? 7.599 -4.930 6.707 1.00 83.56 83 VAL A O 1
ATOM 642 N N . LEU A 1 84 ? 6.239 -4.086 8.263 1.00 85.44 84 LEU A N 1
ATOM 643 C CA . LEU A 1 84 ? 7.331 -3.634 9.138 1.00 85.44 84 LEU A CA 1
ATOM 644 C C . LEU A 1 84 ? 7.998 -4.791 9.903 1.00 85.44 84 LEU A C 1
ATOM 646 O O . LEU A 1 84 ? 9.219 -4.767 10.114 1.00 85.44 84 LEU A O 1
ATOM 650 N N . LYS A 1 85 ? 7.223 -5.811 10.299 1.00 84.38 85 LYS A N 1
ATOM 651 C CA . LYS A 1 85 ? 7.726 -7.036 10.944 1.00 84.38 85 LYS A CA 1
ATOM 652 C C . LYS A 1 85 ? 8.473 -7.926 9.956 1.00 84.38 85 LYS A C 1
ATOM 654 O O . LYS A 1 85 ? 9.526 -8.466 10.292 1.00 84.38 85 LYS A O 1
ATOM 659 N N . GLN A 1 86 ? 7.968 -8.060 8.734 1.00 67.25 86 GLN A N 1
ATOM 660 C CA . GLN A 1 86 ? 8.634 -8.829 7.693 1.00 67.25 86 GLN A CA 1
ATOM 661 C C . GLN A 1 86 ? 9.873 -8.070 7.187 1.00 67.25 86 GLN A C 1
ATOM 663 O O . GLN A 1 86 ? 9.858 -6.880 6.877 1.00 67.25 86 GLN A O 1
ATOM 668 N N . ARG A 1 87 ? 11.019 -8.756 7.130 1.00 53.69 87 ARG A N 1
ATOM 669 C CA . ARG A 1 87 ? 12.273 -8.183 6.600 1.00 53.69 87 ARG A CA 1
ATOM 670 C C . ARG A 1 87 ? 12.363 -8.286 5.073 1.00 53.69 87 ARG A C 1
ATOM 672 O O . ARG A 1 87 ? 13.222 -7.654 4.470 1.00 53.69 87 ARG A O 1
ATOM 679 N N . LYS A 1 88 ? 11.473 -9.068 4.455 1.00 49.16 88 LYS A N 1
ATOM 680 C CA . LYS A 1 88 ? 11.351 -9.249 3.008 1.00 49.16 88 LYS A CA 1
ATOM 681 C C . LYS A 1 88 ? 9.879 -9.193 2.626 1.00 49.16 88 LYS A C 1
ATOM 683 O O . LYS A 1 88 ? 9.112 -10.051 3.041 1.00 49.16 88 LYS A O 1
ATOM 688 N N . MET A 1 89 ? 9.508 -8.214 1.811 1.00 52.34 89 MET A N 1
ATOM 689 C CA . MET A 1 89 ? 8.242 -8.253 1.090 1.00 52.34 89 MET A CA 1
ATOM 690 C C . MET A 1 89 ? 8.384 -9.321 0.002 1.00 52.34 89 MET A C 1
ATOM 692 O O . MET A 1 89 ? 9.256 -9.209 -0.865 1.00 52.34 89 MET A O 1
ATOM 696 N N . HIS A 1 90 ? 7.595 -10.393 0.073 1.00 41.88 90 HIS A N 1
ATOM 697 C CA . HIS A 1 90 ? 7.603 -11.434 -0.949 1.00 41.88 90 HIS A CA 1
ATOM 698 C C . HIS A 1 90 ? 7.095 -10.854 -2.284 1.00 41.88 90 HIS A C 1
ATOM 700 O O . HIS A 1 90 ? 5.904 -10.761 -2.549 1.00 41.88 90 HIS A O 1
ATOM 706 N N . GLY A 1 91 ? 8.034 -10.442 -3.139 1.00 47.88 91 GLY A N 1
ATOM 707 C CA . GLY A 1 91 ? 7.939 -10.645 -4.584 1.00 47.88 91 GLY A CA 1
ATOM 708 C C . GLY A 1 91 ? 6.846 -9.912 -5.366 1.00 47.88 91 GLY A C 1
ATOM 709 O O . GLY A 1 91 ? 6.457 -10.410 -6.413 1.00 47.88 91 GLY A O 1
ATOM 710 N N . SER A 1 92 ? 6.379 -8.733 -4.959 1.00 43.12 92 SER A N 1
ATOM 711 C CA . SER A 1 92 ? 5.357 -8.000 -5.736 1.00 43.12 92 SER A CA 1
ATOM 712 C C . SER A 1 92 ? 5.932 -7.043 -6.792 1.00 43.12 92 SER A C 1
ATOM 714 O O . SER A 1 92 ? 5.265 -6.113 -7.209 1.00 43.12 92 SER A O 1
ATOM 716 N N . VAL A 1 93 ? 7.170 -7.222 -7.255 1.00 40.66 93 VAL A N 1
ATOM 717 C CA . VAL A 1 93 ? 7.655 -6.514 -8.456 1.00 40.66 93 VAL A CA 1
ATOM 718 C C . VAL A 1 93 ? 8.344 -7.528 -9.371 1.00 40.66 93 VAL A C 1
ATOM 720 O O . VAL A 1 93 ? 9.579 -7.661 -9.352 1.00 40.66 93 VAL A O 1
ATOM 723 N N . PRO A 1 94 ? 7.575 -8.306 -10.158 1.00 39.06 94 PRO A N 1
ATOM 724 C CA . PRO A 1 94 ? 8.159 -9.150 -11.180 1.00 39.06 94 PRO A CA 1
ATOM 725 C C . PRO A 1 94 ? 8.777 -8.238 -12.244 1.00 39.06 94 PRO A C 1
ATOM 727 O O . PRO A 1 94 ? 8.095 -7.654 -13.081 1.00 39.06 94 PRO A O 1
ATOM 730 N N . GLY A 1 95 ? 10.106 -8.123 -12.201 1.00 39.00 95 GLY A N 1
ATOM 731 C CA . GLY A 1 95 ? 10.903 -7.600 -13.305 1.00 39.00 95 GLY A CA 1
ATOM 732 C C . GLY A 1 95 ? 10.827 -8.610 -14.437 1.00 39.00 95 GLY A C 1
ATOM 733 O O . GLY A 1 95 ? 11.666 -9.505 -14.534 1.00 39.00 95 GLY A O 1
ATOM 734 N N . ARG A 1 96 ? 9.754 -8.541 -15.227 1.00 36.41 96 ARG A N 1
ATOM 735 C CA . ARG A 1 96 ? 9.603 -9.372 -16.413 1.00 36.41 96 ARG A CA 1
ATOM 736 C C . ARG A 1 96 ? 10.626 -8.875 -17.435 1.00 36.41 96 ARG A C 1
ATOM 738 O O . ARG A 1 96 ? 10.486 -7.786 -17.979 1.00 36.41 96 ARG A O 1
ATOM 745 N N . ARG A 1 97 ? 11.650 -9.688 -17.713 1.00 32.00 97 ARG A N 1
ATOM 746 C CA . ARG A 1 97 ? 12.524 -9.523 -18.881 1.00 32.00 97 ARG A CA 1
ATOM 747 C C . ARG A 1 97 ? 11.657 -9.711 -20.131 1.00 32.00 97 ARG A C 1
ATOM 749 O O . ARG A 1 97 ? 11.436 -10.841 -20.554 1.00 32.00 97 ARG A O 1
ATOM 756 N N . LEU A 1 98 ? 11.129 -8.627 -20.695 1.00 33.72 98 LEU A N 1
ATOM 757 C CA . LEU A 1 98 ? 10.490 -8.672 -22.008 1.00 33.72 98 LEU A CA 1
ATOM 758 C C . LEU A 1 98 ? 11.588 -8.644 -23.083 1.00 33.72 98 LEU A C 1
ATOM 760 O O . LEU A 1 98 ? 12.374 -7.693 -23.116 1.00 33.72 98 LEU A O 1
ATOM 764 N N . PRO A 1 99 ? 11.682 -9.650 -23.969 1.00 28.94 99 PRO A N 1
ATOM 765 C CA . PRO A 1 99 ? 12.550 -9.552 -25.127 1.00 28.94 99 PRO A CA 1
ATOM 766 C C . PRO A 1 99 ? 11.928 -8.542 -26.101 1.00 28.94 99 PRO A C 1
ATOM 768 O O . PRO A 1 99 ? 10.854 -8.769 -26.6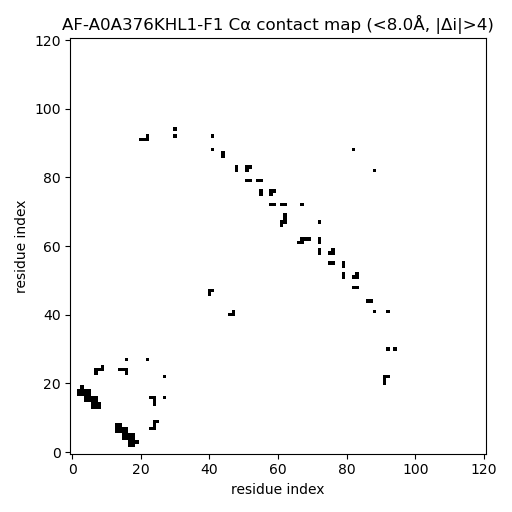47 1.00 28.94 99 PRO A O 1
ATOM 771 N N . GLY A 1 100 ? 12.603 -7.404 -26.268 1.00 38.59 100 GLY A N 1
ATOM 772 C CA . GLY A 1 100 ? 12.490 -6.504 -27.415 1.00 38.59 100 GLY A CA 1
ATOM 773 C C . GLY A 1 100 ? 11.083 -6.095 -27.857 1.00 38.59 100 GLY A C 1
ATOM 774 O O . GLY A 1 100 ? 10.545 -6.666 -28.799 1.00 38.59 100 GLY A O 1
ATOM 775 N N . ARG A 1 101 ? 10.554 -4.988 -27.322 1.00 31.88 101 ARG A N 1
ATOM 776 C CA . ARG A 1 101 ? 9.596 -4.153 -28.069 1.00 31.88 101 ARG A CA 1
ATOM 777 C C . ARG A 1 101 ? 9.926 -2.672 -27.908 1.00 31.88 101 ARG A C 1
ATOM 779 O O . ARG A 1 101 ? 9.508 -2.012 -26.967 1.00 31.88 101 ARG A O 1
ATOM 786 N N . ARG A 1 102 ? 10.696 -2.154 -28.872 1.00 33.88 102 ARG A N 1
ATOM 787 C CA . ARG A 1 102 ? 10.733 -0.722 -29.198 1.00 33.88 102 ARG A CA 1
ATOM 788 C C . ARG A 1 102 ? 9.368 -0.314 -29.770 1.00 33.88 102 ARG A C 1
ATOM 790 O O . ARG A 1 102 ? 8.814 -1.054 -30.578 1.00 33.88 102 ARG A O 1
ATOM 797 N N . ARG A 1 103 ? 8.969 0.928 -29.472 1.00 38.44 103 ARG A N 1
ATOM 798 C CA . ARG A 1 103 ? 7.874 1.728 -30.065 1.00 38.44 103 ARG A CA 1
ATOM 799 C C . ARG A 1 103 ? 6.469 1.462 -29.522 1.00 38.44 103 ARG A C 1
ATOM 801 O O . ARG A 1 103 ? 5.774 0.616 -30.053 1.00 38.44 103 ARG A O 1
ATOM 808 N N . TYR A 1 104 ? 6.017 2.316 -28.604 1.00 30.31 104 TYR A N 1
ATOM 809 C CA . TYR A 1 104 ? 4.636 2.818 -28.571 1.00 30.31 104 TYR A CA 1
ATOM 810 C C . TYR A 1 104 ? 4.621 4.211 -27.924 1.00 30.31 104 TYR A C 1
ATOM 812 O O . TYR A 1 104 ? 4.322 4.371 -26.752 1.00 30.31 104 TYR A O 1
ATOM 820 N N . PHE A 1 105 ? 4.976 5.229 -28.706 1.00 31.20 105 PHE A N 1
ATOM 821 C CA . PHE A 1 105 ? 4.618 6.622 -28.425 1.00 31.20 105 PHE A CA 1
ATOM 822 C C . PHE A 1 105 ? 4.312 7.303 -29.761 1.00 31.20 105 PHE A C 1
ATOM 824 O O . PHE A 1 105 ? 5.110 8.055 -30.308 1.00 31.20 105 PHE A O 1
ATOM 831 N N . ARG A 1 106 ? 3.172 6.938 -30.356 1.00 35.38 106 ARG A N 1
ATOM 832 C CA . ARG A 1 106 ? 2.467 7.779 -31.330 1.00 35.38 106 ARG A CA 1
ATOM 833 C C . ARG A 1 106 ? 1.038 7.278 -31.482 1.00 35.38 106 ARG A C 1
ATOM 835 O O . ARG A 1 106 ? 0.840 6.187 -32.009 1.00 35.38 106 ARG A O 1
ATOM 842 N N . LYS A 1 107 ? 0.097 8.107 -31.030 1.00 31.81 107 LYS A N 1
ATOM 843 C CA . LYS A 1 107 ? -1.248 8.379 -31.572 1.00 31.81 107 LYS A CA 1
ATOM 844 C C . LYS A 1 107 ? -2.180 8.702 -30.413 1.00 31.81 107 LYS A C 1
ATOM 846 O O . LYS A 1 107 ? -2.765 7.795 -29.854 1.00 31.81 107 LYS A O 1
ATOM 851 N N . HIS A 1 108 ? -2.289 9.985 -30.089 1.00 31.69 108 HIS A N 1
ATOM 852 C CA . HIS A 1 108 ? -3.550 10.642 -29.735 1.00 31.69 108 HIS A CA 1
ATOM 853 C C . HIS A 1 108 ? -3.356 12.153 -29.941 1.00 31.69 108 HIS A C 1
ATOM 855 O O . HIS A 1 108 ? -3.411 12.943 -29.010 1.00 31.69 108 HIS A O 1
ATOM 861 N N . GLU A 1 109 ? -3.095 12.554 -31.189 1.00 33.88 109 GLU A N 1
ATOM 862 C CA . GLU A 1 109 ? -3.426 13.910 -31.633 1.00 33.88 109 GLU A CA 1
ATOM 863 C C . GLU A 1 109 ? -4.819 13.845 -32.252 1.00 33.88 109 GLU A C 1
ATOM 865 O O . GLU A 1 109 ? -5.034 13.305 -33.335 1.00 33.88 109 GLU A O 1
ATOM 870 N N . HIS A 1 110 ? -5.769 14.277 -31.431 1.00 30.17 110 HIS A N 1
ATOM 871 C CA . HIS A 1 110 ? -7.037 14.902 -31.768 1.00 30.17 110 HIS A CA 1
ATOM 872 C C . HIS A 1 110 ? -7.533 14.791 -33.219 1.00 30.17 110 HIS A C 1
ATOM 874 O O . HIS A 1 110 ? -7.230 15.603 -34.089 1.00 30.17 110 HIS A O 1
ATOM 880 N N . GLN A 1 111 ? -8.500 13.890 -33.392 1.00 37.38 111 GLN A N 1
ATOM 881 C CA . GLN A 1 111 ? -9.690 14.162 -34.194 1.00 37.38 111 GLN A CA 1
ATOM 882 C C . GLN A 1 111 ? -10.375 15.437 -33.669 1.00 37.38 111 GLN A C 1
ATOM 884 O O . GLN A 1 111 ? -11.165 15.383 -32.729 1.00 37.38 111 GLN A O 1
ATOM 889 N N . ARG A 1 112 ? -10.062 16.595 -34.254 1.00 37.16 112 ARG A N 1
ATOM 890 C CA . ARG A 1 112 ? -10.925 17.787 -34.283 1.00 37.16 112 ARG A CA 1
ATOM 891 C C . ARG A 1 112 ? -10.612 18.566 -35.556 1.00 37.16 112 ARG A C 1
ATOM 893 O O . ARG A 1 112 ? -9.641 19.310 -35.571 1.00 37.16 112 ARG A O 1
ATOM 900 N N . SER A 1 113 ? -11.408 18.351 -36.607 1.00 38.84 113 SER A N 1
ATOM 901 C CA . SER A 1 113 ? -11.808 19.346 -37.628 1.00 38.84 113 SER A CA 1
ATOM 902 C C . SER A 1 113 ? -12.465 18.647 -38.825 1.00 38.84 113 SER A C 1
ATOM 904 O O . SER A 1 113 ? -11.844 18.444 -39.860 1.00 38.84 113 SER A O 1
ATOM 906 N N . ALA A 1 114 ? -13.728 18.253 -38.672 1.00 37.50 114 ALA A N 1
ATOM 907 C CA . ALA A 1 114 ? -14.642 17.995 -39.786 1.00 37.50 114 ALA A CA 1
ATOM 908 C C . ALA A 1 114 ? -16.073 18.102 -39.244 1.00 37.50 114 ALA A C 1
ATOM 910 O O . ALA A 1 114 ? -16.657 17.131 -38.776 1.00 37.50 114 ALA A O 1
ATOM 911 N N . GLY A 1 115 ? -16.593 19.325 -39.228 1.00 36.06 115 GLY A N 1
ATOM 912 C CA . GLY A 1 115 ? -17.956 19.644 -38.823 1.00 36.06 115 GLY A CA 1
ATOM 913 C C . GLY A 1 115 ? -18.436 20.825 -39.649 1.00 36.06 115 GLY A C 1
ATOM 914 O O . GLY A 1 115 ? -18.411 21.960 -39.188 1.00 36.06 115 GLY A O 1
ATOM 915 N N . GLN A 1 116 ? -18.785 20.547 -40.905 1.00 39.44 116 GLN A N 1
ATOM 916 C CA . GLN A 1 116 ? -19.516 21.458 -41.777 1.00 39.44 116 GLN A CA 1
ATOM 917 C C . GLN A 1 116 ? -20.869 21.780 -41.127 1.00 39.44 116 GLN A C 1
ATOM 919 O O . GLN A 1 116 ? -21.713 20.896 -41.007 1.00 39.44 116 GLN A O 1
ATOM 924 N N . TYR A 1 117 ? -21.090 23.037 -40.746 1.00 34.41 117 TYR A N 1
ATOM 925 C CA . TYR A 1 117 ? -22.431 23.561 -40.501 1.00 34.41 117 TYR A CA 1
ATOM 926 C C . TYR A 1 117 ? -22.910 2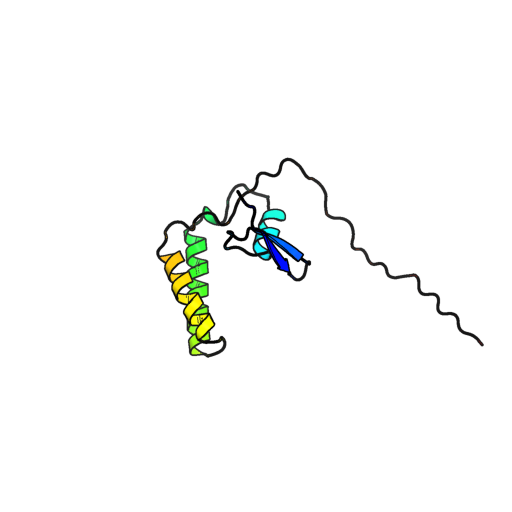4.285 -41.760 1.00 34.41 117 TYR A C 1
ATOM 928 O O . TYR A 1 117 ? -22.394 25.336 -42.134 1.00 34.41 117 TYR A O 1
ATOM 936 N N . ARG A 1 118 ? -23.888 23.665 -42.426 1.00 38.88 118 ARG A N 1
ATOM 937 C CA . ARG A 1 118 ? -24.784 24.289 -43.401 1.00 38.88 118 ARG A CA 1
ATOM 938 C C . ARG A 1 118 ? -25.909 25.006 -42.645 1.00 38.88 118 ARG A C 1
ATOM 940 O O . ARG A 1 118 ? -26.627 24.363 -41.889 1.00 38.88 118 ARG A O 1
ATOM 947 N N . SER A 1 119 ? -26.105 26.282 -42.944 1.00 36.41 119 SER A N 1
ATOM 948 C CA . SER A 1 119 ? -27.375 27.027 -42.881 1.00 36.41 119 SER A CA 1
ATOM 949 C C . SER A 1 119 ? -27.158 28.252 -43.783 1.00 36.41 119 SER A C 1
ATOM 951 O O . SER A 1 119 ? -26.144 28.917 -43.627 1.00 36.41 119 SER A O 1
ATOM 953 N N . GLY A 1 120 ? -27.941 28.549 -44.815 1.00 37.28 120 GLY A N 1
ATOM 954 C CA . GLY A 1 120 ? -29.397 28.498 -44.853 1.00 37.28 120 GLY A CA 1
ATOM 955 C C . GLY A 1 120 ? -29.968 29.873 -44.501 1.00 37.28 120 GLY A C 1
ATOM 956 O O . GLY A 1 120 ? -30.592 29.990 -43.453 1.00 37.28 120 GLY A O 1
ATOM 957 N N . ASN A 1 121 ? -29.654 30.892 -45.310 1.00 36.22 121 ASN A N 1
ATOM 958 C CA . ASN A 1 121 ? -30.533 31.984 -45.758 1.00 36.22 121 ASN A CA 1
ATOM 959 C C . ASN A 1 121 ? -29.777 32.888 -46.735 1.00 36.22 121 ASN A C 1
ATOM 961 O O . ASN A 1 121 ? -28.641 33.282 -46.394 1.00 36.22 121 ASN A O 1
#

Radius of gyration: 21.51 Å; Cα contacts (8 Å, |Δi|>4): 72; chains: 1; bounding box: 49×54×61 Å

Solvent-accessible surface area (backbone atoms only — not comparable to full-atom values): 8118 Å² total; per-residue (Å²): 130,85,82,54,66,39,80,41,76,56,100,91,49,76,44,82,37,57,61,87,44,87,55,56,61,71,55,52,50,46,59,72,71,62,75,80,63,96,79,53,72,82,77,40,58,67,58,53,47,51,54,41,52,54,51,42,52,51,40,52,53,31,43,74,71,59,76,44,60,60,68,60,33,63,57,48,47,59,55,37,50,49,58,68,70,41,91,65,83,86,72,66,72,80,82,74,84,71,85,80,82,84,85,91,87,83,86,86,79,72,94,79,89,87,79,89,80,87,79,92,130

Mean predicted aligned error: 13.73 Å

Nearest PDB structures (foldseek):
  3oce-assembly1_C  TM=9.817E-01  e=2.226E-05  Brucella abortus 2308
  6wng-assembly1_D  TM=9.423E-01  e=7.691E-05  Elizabethki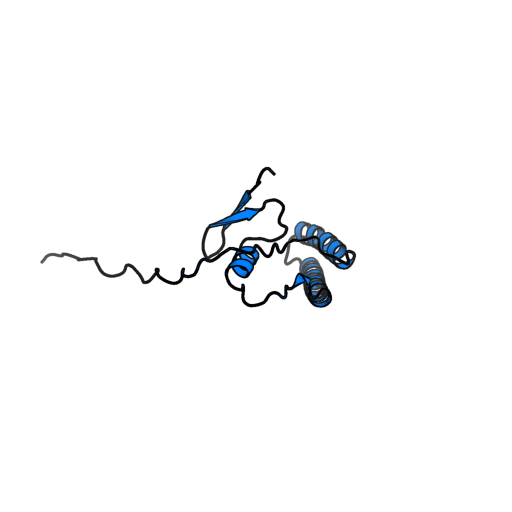ngia anophelis NUH1

pLDDT: mean 71.66, std 23.37, range [28.94, 94.0]

InterPro domains:
  IPR008948 L-Aspartase-like [SSF48557] (1-91)
  IPR022761 Fumarate lyase, N-terminal [PF00206] (13-88)
  IPR024083 Fumarase/histidase, N-terminal [G3DSA:1.10.275.10] (6-97)
  IPR051546 Class-II Aspartate Ammonia-Lyase [PTHR42696] (4-91)

Sequence (121 aa):
MSNNIRIEEDLLGTREVPADAYYGVHTLRAIENFYISNNKISDIPEFVRGMVMVKKAAAMANKELQTIPKSVANASLPACDEVLKQRKMHGSVPGRRLPGRRRYFRKHEHQRSAGQYRSGN

Organism: Escherichia coli (NCBI:txid562)